Protein AF-A0A9D7SKR0-F1 (afdb_monomer_lite)

Sequence (169 aa):
MSTEITVDASRGTALWGINLFRSDALSQLMNDLLHRERIGLLDEQCDKVKLALGEIVNIASSIPDGSWFRGTIWKELQDFADIYSHWNSHSGNDPDIVQRRQTELRKLRNKRNRIARRIRKNQHVLQNDLDLQLVDNMYAAFGKLAHSLPEVFVNLTKAVERFMNRKGD

Radius of gyration: 16.45 Å; chains: 1; bounding box: 49×26×48 Å

pLDDT: mean 91.11, std 9.22, range [39.81, 98.12]

Structure (mmCIF, N/CA/C/O backbone):
data_AF-A0A9D7SKR0-F1
#
_entry.id   AF-A0A9D7SKR0-F1
#
loop_
_atom_site.group_PDB
_atom_site.id
_atom_site.type_symbol
_atom_site.label_atom_id
_atom_site.label_alt_id
_atom_site.label_comp_id
_atom_site.label_asym_id
_atom_site.label_entity_id
_atom_site.label_seq_id
_atom_site.pdbx_PDB_ins_code
_atom_site.Cartn_x
_atom_site.Cartn_y
_atom_site.Cartn_z
_atom_site.occupancy
_atom_site.B_iso_or_equiv
_atom_site.auth_seq_id
_atom_site.auth_comp_id
_atom_site.auth_asym_id
_atom_site.auth_atom_id
_atom_site.pdbx_PDB_model_num
ATOM 1 N N . MET A 1 1 ? -32.298 14.337 17.956 1.00 39.81 1 MET A N 1
ATOM 2 C CA . MET A 1 1 ? -30.945 14.456 18.536 1.00 39.81 1 MET A CA 1
ATOM 3 C C . MET A 1 1 ? -30.001 13.686 17.638 1.00 39.81 1 MET A C 1
ATOM 5 O O . MET A 1 1 ? -30.087 12.467 17.605 1.00 39.81 1 MET A O 1
ATOM 9 N N . SER A 1 2 ? -29.183 14.378 16.849 1.00 46.22 2 SER A N 1
ATOM 10 C CA . SER A 1 2 ? -28.110 13.730 16.095 1.00 46.22 2 SER A CA 1
ATOM 11 C C . SER A 1 2 ? -27.000 13.423 17.091 1.00 46.22 2 SER A C 1
ATOM 13 O O . SER A 1 2 ? -26.370 14.349 17.593 1.00 46.22 2 SER A O 1
ATOM 15 N N . THR A 1 3 ? -26.813 12.156 17.455 1.00 52.09 3 THR A N 1
ATOM 16 C CA . THR A 1 3 ? -25.608 11.729 18.171 1.00 52.09 3 THR A CA 1
ATOM 17 C C . THR A 1 3 ? -24.430 12.011 17.255 1.00 52.09 3 THR A C 1
ATOM 19 O O . THR A 1 3 ? -24.269 11.355 16.226 1.00 52.09 3 THR A O 1
ATOM 22 N N . GLU A 1 4 ? -23.661 13.042 17.583 1.00 57.75 4 GLU A N 1
ATOM 23 C CA . GLU A 1 4 ? -22.403 13.331 16.917 1.00 57.75 4 GLU A CA 1
ATOM 24 C C . GLU A 1 4 ? -21.500 12.116 17.152 1.00 57.75 4 GLU A C 1
ATOM 26 O O . GLU A 1 4 ? -21.126 11.810 18.283 1.00 57.75 4 GLU A O 1
ATOM 31 N N . ILE A 1 5 ? -21.265 11.328 16.101 1.00 66.62 5 ILE A N 1
ATOM 32 C CA . ILE A 1 5 ? -20.385 10.166 16.188 1.00 66.62 5 ILE A CA 1
ATOM 33 C C . ILE A 1 5 ? -18.969 10.721 16.322 1.00 66.62 5 ILE A C 1
ATOM 35 O O . ILE A 1 5 ? -18.364 11.132 15.329 1.00 66.62 5 ILE A O 1
ATOM 39 N N . THR A 1 6 ? -18.455 10.765 17.549 1.00 81.44 6 THR A N 1
ATOM 40 C CA . THR A 1 6 ? -17.064 11.133 17.804 1.00 81.44 6 THR A CA 1
ATOM 41 C C . THR A 1 6 ? -16.165 10.094 17.150 1.00 81.44 6 THR A C 1
ATOM 43 O O . THR A 1 6 ? -16.238 8.908 17.462 1.00 81.44 6 THR A O 1
ATOM 46 N N . VAL A 1 7 ? -15.345 10.547 16.205 1.00 84.88 7 VAL A N 1
ATOM 47 C CA . VAL A 1 7 ? -14.398 9.696 15.491 1.00 84.88 7 VAL A CA 1
ATOM 48 C C . VAL A 1 7 ? -13.157 9.508 16.358 1.00 84.88 7 VAL A C 1
ATOM 50 O O . VAL A 1 7 ? -12.411 10.466 16.566 1.00 84.88 7 VAL A O 1
ATOM 53 N N . ASP A 1 8 ? -12.922 8.287 16.839 1.00 86.06 8 ASP A N 1
ATOM 54 C CA . ASP A 1 8 ? -11.712 7.961 17.597 1.00 86.06 8 ASP A CA 1
ATOM 55 C C . ASP A 1 8 ? -10.599 7.465 16.665 1.00 86.06 8 ASP A C 1
ATOM 57 O O . ASP A 1 8 ? -10.629 6.352 16.143 1.00 86.06 8 ASP A O 1
ATOM 61 N N . ALA A 1 9 ? -9.607 8.326 16.444 1.00 88.75 9 ALA A N 1
ATOM 62 C CA . ALA A 1 9 ? -8.389 8.017 15.697 1.00 88.75 9 ALA A CA 1
ATOM 63 C C . ALA A 1 9 ? -7.140 8.062 16.597 1.00 88.75 9 ALA A C 1
ATOM 65 O O . ALA A 1 9 ? -6.042 8.387 16.126 1.00 88.75 9 ALA A O 1
ATOM 66 N N . SER A 1 10 ? -7.304 7.786 17.894 1.00 90.81 10 SER A N 1
ATOM 67 C CA . SER A 1 10 ? -6.202 7.639 18.844 1.00 90.81 10 SER A CA 1
ATOM 68 C C . SER A 1 10 ? -5.312 6.443 18.489 1.00 90.81 10 SER A C 1
ATOM 70 O O . SER A 1 10 ? -5.716 5.519 17.777 1.00 90.81 10 SER A O 1
ATOM 72 N N . ARG A 1 11 ? -4.052 6.483 18.933 1.00 91.12 11 ARG A N 1
ATOM 73 C CA . ARG A 1 11 ? -3.078 5.417 18.650 1.00 91.12 11 ARG A CA 1
ATOM 74 C C . ARG A 1 11 ? -3.580 4.074 19.176 1.00 91.12 11 ARG A C 1
ATOM 76 O O . ARG A 1 11 ? -4.265 4.023 20.188 1.00 91.12 11 ARG A O 1
ATOM 83 N N . GLY A 1 12 ? -3.255 3.000 18.461 1.00 87.25 12 GLY A N 1
ATOM 84 C CA . GLY A 1 12 ? -3.729 1.655 18.797 1.00 87.25 12 GLY A CA 1
ATOM 85 C C . GLY A 1 12 ? -5.154 1.343 18.327 1.00 87.25 12 GLY A C 1
ATOM 86 O O . GLY A 1 12 ? -5.567 0.194 18.405 1.00 87.25 12 GLY A O 1
ATOM 87 N N . THR A 1 13 ? -5.899 2.301 17.767 1.00 92.38 13 THR A N 1
ATOM 88 C CA . THR A 1 13 ? -7.198 2.013 17.134 1.00 92.38 13 THR A CA 1
ATOM 89 C C . THR A 1 13 ? -7.035 1.542 15.686 1.00 92.38 13 THR A C 1
ATOM 91 O O . THR A 1 13 ? -6.082 1.911 14.987 1.00 92.38 13 THR A O 1
ATOM 94 N N . ALA A 1 14 ? -8.007 0.771 15.188 1.00 92.94 14 ALA A N 1
ATOM 95 C CA . ALA A 1 14 ? -8.058 0.362 13.783 1.00 92.94 14 ALA A CA 1
ATOM 96 C C . ALA A 1 14 ? -8.082 1.577 12.841 1.00 92.94 14 ALA A C 1
ATOM 98 O O . ALA A 1 14 ? -7.384 1.607 11.823 1.00 92.94 14 ALA A O 1
ATOM 99 N N . LEU A 1 15 ? -8.830 2.623 13.215 1.00 94.06 15 LEU A N 1
ATOM 100 C CA . LEU A 1 15 ? -8.928 3.846 12.430 1.00 94.06 15 LEU A CA 1
ATOM 101 C C . LEU A 1 15 ? -7.595 4.605 12.362 1.00 94.06 15 LEU A C 1
ATOM 103 O O . LEU A 1 15 ? -7.231 5.119 11.299 1.00 94.06 15 LEU A O 1
ATOM 107 N N . TRP A 1 16 ? -6.846 4.680 13.462 1.00 95.31 16 TRP A N 1
ATOM 108 C CA . TRP A 1 16 ? -5.490 5.226 13.447 1.00 95.31 16 TRP A CA 1
ATOM 109 C C . TRP A 1 16 ? -4.580 4.433 12.509 1.00 95.31 16 TRP A C 1
ATOM 111 O O . TRP A 1 16 ? -3.924 5.020 11.642 1.00 95.31 16 TRP A O 1
ATOM 121 N N . GLY A 1 17 ? -4.588 3.106 12.633 1.00 95.62 17 GLY A N 1
ATOM 122 C CA . GLY A 1 17 ? -3.730 2.231 11.847 1.00 95.62 17 GLY A CA 1
ATOM 123 C C . GLY A 1 17 ? -4.026 2.315 10.347 1.00 95.62 17 GLY A C 1
ATOM 124 O O . GLY A 1 17 ? -3.114 2.528 9.548 1.00 95.62 17 GLY A O 1
ATOM 125 N N . ILE A 1 18 ? -5.298 2.247 9.938 1.00 95.75 18 ILE A N 1
ATOM 126 C CA . ILE A 1 18 ? -5.671 2.354 8.519 1.00 95.75 18 ILE A CA 1
ATOM 127 C C . ILE A 1 18 ? -5.401 3.760 7.963 1.00 95.75 18 ILE A C 1
ATOM 129 O O . ILE A 1 18 ? -5.052 3.919 6.788 1.00 95.75 18 ILE A O 1
ATOM 133 N N . ASN A 1 19 ? -5.509 4.801 8.799 1.00 95.56 19 ASN A N 1
ATOM 134 C CA . ASN A 1 19 ? -5.100 6.151 8.426 1.00 95.56 19 ASN A CA 1
ATOM 135 C C . ASN A 1 19 ? -3.592 6.219 8.175 1.00 95.56 19 ASN A C 1
ATOM 137 O O . ASN A 1 19 ? -3.189 6.805 7.168 1.00 95.56 19 ASN A O 1
ATOM 141 N N . LEU A 1 20 ? -2.773 5.596 9.027 1.00 96.38 20 LEU A N 1
ATOM 142 C CA . LEU A 1 20 ? -1.329 5.533 8.819 1.00 96.38 20 LEU A CA 1
ATOM 143 C C . LEU A 1 20 ? -0.981 4.713 7.571 1.00 96.38 20 LEU A C 1
ATOM 145 O O . LEU A 1 20 ? -0.162 5.160 6.766 1.00 96.38 20 LEU A O 1
ATOM 149 N N . PHE A 1 21 ? -1.676 3.598 7.336 1.00 96.62 21 PHE A N 1
ATOM 150 C CA . PHE A 1 21 ? -1.502 2.759 6.152 1.00 96.62 21 PHE A CA 1
ATOM 151 C C . PHE A 1 21 ? -1.699 3.565 4.860 1.00 96.62 21 PHE A C 1
ATOM 153 O O . PHE A 1 21 ? -0.834 3.566 3.979 1.00 96.62 21 PHE A O 1
ATOM 160 N N . ARG A 1 22 ? -2.802 4.328 4.755 1.00 95.00 22 ARG A N 1
ATOM 161 C CA . ARG A 1 22 ? -3.090 5.134 3.552 1.00 95.00 22 ARG A CA 1
ATOM 162 C C . ARG A 1 22 ? -2.168 6.337 3.371 1.00 95.00 22 ARG A C 1
ATOM 164 O O . ARG A 1 22 ? -1.967 6.770 2.237 1.00 95.00 22 ARG A O 1
ATOM 171 N N . SER A 1 23 ? -1.711 6.961 4.458 1.00 96.12 23 SER A N 1
ATOM 172 C CA . SER A 1 23 ? -0.943 8.207 4.376 1.00 96.12 23 SER A CA 1
ATOM 173 C C . SER A 1 23 ? 0.547 7.950 4.261 1.00 96.12 23 SER A C 1
ATOM 175 O O . SER A 1 23 ? 1.224 8.729 3.595 1.00 96.12 23 SER A O 1
ATOM 177 N N . ASP A 1 24 ? 1.029 6.866 4.864 1.00 97.69 24 ASP A N 1
ATOM 178 C CA . ASP A 1 24 ? 2.445 6.550 4.976 1.00 97.69 24 ASP A CA 1
ATOM 179 C C . ASP A 1 24 ? 2.798 5.282 4.197 1.00 97.69 24 ASP A C 1
ATOM 181 O O . ASP A 1 24 ? 3.354 5.409 3.114 1.00 97.69 24 ASP A O 1
ATOM 185 N N . ALA A 1 25 ? 2.410 4.086 4.652 1.00 97.62 25 ALA A N 1
ATOM 186 C CA . ALA A 1 25 ? 2.877 2.824 4.059 1.00 97.62 25 ALA A CA 1
ATOM 187 C C . ALA A 1 25 ? 2.630 2.728 2.539 1.00 97.62 25 ALA A C 1
ATOM 189 O O . ALA A 1 25 ? 3.577 2.573 1.767 1.00 97.62 25 ALA A O 1
ATOM 190 N N . LEU A 1 26 ? 1.388 2.941 2.080 1.00 96.62 26 LEU A N 1
ATOM 191 C CA . LEU A 1 26 ? 1.079 2.959 0.641 1.00 96.62 26 LEU A CA 1
ATOM 192 C C . LEU A 1 26 ? 1.782 4.094 -0.113 1.00 96.62 26 LEU A C 1
ATOM 194 O O . LEU A 1 26 ? 2.114 3.952 -1.289 1.00 96.62 26 LEU A O 1
ATOM 198 N N . SER A 1 27 ? 1.985 5.242 0.534 1.00 97.38 27 SER A N 1
ATOM 199 C CA . SER A 1 27 ? 2.705 6.362 -0.075 1.00 97.38 27 SER A CA 1
ATOM 200 C C . SER A 1 27 ? 4.191 6.045 -0.239 1.00 97.38 27 SER A C 1
ATOM 202 O O . SER A 1 27 ? 4.764 6.398 -1.265 1.00 97.38 27 SER A O 1
ATOM 204 N N . GLN A 1 28 ? 4.806 5.375 0.737 1.00 98.12 28 GLN A N 1
ATOM 205 C CA . GLN A 1 28 ? 6.220 5.024 0.686 1.00 98.12 28 GLN A CA 1
ATOM 206 C C . GLN A 1 28 ? 6.506 3.888 -0.288 1.00 98.12 28 GLN A C 1
ATOM 208 O O . GLN A 1 28 ? 7.460 4.011 -1.049 1.00 98.12 28 GLN A O 1
ATOM 213 N N . LEU A 1 29 ? 5.633 2.875 -0.376 1.00 97.56 29 LEU A N 1
ATOM 214 C CA . LEU A 1 29 ? 5.703 1.891 -1.460 1.00 97.56 29 LEU A CA 1
ATOM 215 C C . LEU A 1 29 ? 5.711 2.592 -2.828 1.00 97.56 29 LEU A C 1
ATOM 217 O O . LEU A 1 29 ? 6.551 2.304 -3.674 1.00 97.56 29 LEU A O 1
ATOM 221 N N . MET A 1 30 ? 4.812 3.561 -3.038 1.00 96.44 30 MET A N 1
ATOM 222 C CA . MET A 1 30 ? 4.786 4.335 -4.284 1.00 96.44 30 MET A CA 1
ATOM 223 C C . MET A 1 30 ? 6.074 5.121 -4.525 1.00 96.44 30 MET A C 1
ATOM 225 O O . MET A 1 30 ? 6.512 5.216 -5.669 1.00 96.44 30 MET A O 1
ATOM 229 N N . ASN A 1 31 ? 6.668 5.696 -3.479 1.00 97.19 31 ASN A N 1
ATOM 230 C CA . ASN A 1 31 ? 7.939 6.398 -3.603 1.00 97.19 31 ASN A CA 1
ATOM 231 C C . ASN A 1 31 ? 9.047 5.430 -4.024 1.00 97.19 31 ASN A C 1
ATOM 233 O O . ASN A 1 31 ? 9.764 5.730 -4.973 1.00 97.19 31 ASN A O 1
ATOM 237 N N . ASP A 1 32 ? 9.158 4.263 -3.392 1.00 96.62 32 ASP A N 1
ATOM 238 C CA . ASP A 1 32 ? 10.155 3.250 -3.757 1.00 96.62 32 ASP A CA 1
ATOM 239 C C . ASP A 1 32 ? 9.995 2.796 -5.218 1.00 96.62 32 ASP A C 1
ATOM 241 O O . ASP A 1 32 ? 10.966 2.784 -5.974 1.00 96.62 32 ASP A O 1
ATOM 245 N N . LEU A 1 33 ? 8.760 2.543 -5.669 1.00 95.00 33 LEU A N 1
ATOM 246 C CA . LEU A 1 33 ? 8.481 2.185 -7.065 1.00 95.00 33 LEU A CA 1
ATOM 247 C C . LEU A 1 33 ? 8.829 3.311 -8.056 1.00 95.00 33 LEU A C 1
ATOM 249 O O . LEU A 1 33 ? 9.346 3.038 -9.138 1.00 95.00 33 LEU A O 1
ATOM 253 N N . LEU A 1 34 ? 8.595 4.577 -7.695 1.00 93.38 34 LEU A N 1
ATOM 254 C CA . LEU A 1 34 ? 8.971 5.728 -8.526 1.00 93.38 34 LEU A CA 1
ATOM 255 C C . LEU A 1 34 ? 10.492 5.853 -8.689 1.00 93.38 34 LEU A C 1
ATOM 257 O O . LEU A 1 34 ? 10.958 6.141 -9.789 1.00 93.38 34 LEU A O 1
ATOM 261 N N . HIS A 1 35 ? 11.281 5.574 -7.647 1.00 93.50 35 HIS A N 1
ATOM 262 C CA . HIS A 1 35 ? 12.749 5.557 -7.760 1.00 93.50 35 HIS A CA 1
ATOM 263 C C . HIS A 1 35 ? 13.252 4.472 -8.726 1.00 93.50 35 HIS A C 1
ATOM 265 O O . HIS A 1 35 ? 14.357 4.575 -9.259 1.00 93.50 35 HIS A O 1
ATOM 271 N N . ARG A 1 36 ? 12.434 3.447 -8.981 1.00 90.44 36 ARG A N 1
ATOM 272 C CA . ARG A 1 36 ? 12.723 2.333 -9.890 1.00 90.44 36 ARG A CA 1
ATOM 273 C C . ARG A 1 36 ? 12.045 2.476 -11.254 1.00 90.44 36 ARG A C 1
ATOM 275 O O . ARG A 1 36 ? 12.149 1.578 -12.074 1.00 90.44 36 ARG A O 1
ATOM 282 N N . GLU A 1 37 ? 11.411 3.607 -11.558 1.00 87.94 37 GLU A N 1
ATOM 283 C CA . GLU A 1 37 ? 10.675 3.820 -12.815 1.00 87.94 37 GLU A CA 1
ATOM 284 C C . GLU A 1 37 ? 11.523 3.557 -14.074 1.00 87.94 37 GLU A C 1
ATOM 286 O O . GLU A 1 37 ? 11.057 2.930 -15.029 1.00 87.94 37 GLU A O 1
ATOM 291 N N . ARG A 1 38 ? 12.782 4.013 -14.071 1.00 86.69 38 ARG A N 1
ATOM 292 C CA . ARG A 1 38 ? 13.676 3.902 -15.234 1.00 86.69 38 ARG A CA 1
ATOM 293 C C . ARG A 1 38 ? 14.232 2.502 -15.440 1.00 86.69 38 ARG A C 1
ATOM 295 O O . ARG A 1 38 ? 14.287 2.057 -16.575 1.00 86.69 38 ARG A O 1
ATOM 302 N N . ILE A 1 39 ? 14.635 1.834 -14.366 1.00 87.50 39 ILE A N 1
ATOM 303 C CA . ILE A 1 39 ? 15.352 0.550 -14.424 1.00 87.50 39 ILE A CA 1
ATOM 304 C C . ILE A 1 39 ? 14.450 -0.659 -14.159 1.00 87.50 39 ILE A C 1
ATOM 306 O O . ILE A 1 39 ? 14.824 -1.783 -14.464 1.00 87.50 39 ILE A O 1
ATOM 310 N N . GLY A 1 40 ? 13.259 -0.432 -13.606 1.00 88.81 40 GLY A N 1
ATOM 311 C CA . GLY A 1 40 ? 12.375 -1.488 -13.139 1.00 88.81 40 GLY A CA 1
ATOM 312 C C . GLY A 1 40 ? 12.874 -2.168 -11.864 1.00 88.81 40 GLY A C 1
ATOM 313 O O . GLY A 1 40 ? 13.766 -1.689 -11.158 1.00 88.81 40 GLY A O 1
ATOM 314 N N . LEU A 1 41 ? 12.241 -3.293 -11.568 1.00 90.38 41 LEU A N 1
ATOM 315 C CA . LEU A 1 41 ? 12.652 -4.258 -10.561 1.00 90.38 41 LEU A CA 1
ATOM 316 C C . LEU A 1 41 ? 13.035 -5.552 -11.286 1.00 90.38 41 LEU A C 1
ATOM 318 O O . LEU A 1 41 ? 12.608 -5.776 -12.419 1.00 90.38 41 LEU A O 1
ATOM 322 N N . LEU A 1 42 ? 13.842 -6.386 -10.638 1.00 90.44 42 LEU A N 1
ATOM 323 C CA . LEU A 1 42 ? 14.099 -7.746 -11.113 1.00 90.44 42 LEU A CA 1
ATOM 324 C C . LEU A 1 42 ? 12.837 -8.604 -10.956 1.00 90.44 42 LEU A C 1
ATOM 326 O O . LEU A 1 42 ? 12.051 -8.357 -10.043 1.00 90.44 42 LEU A O 1
ATOM 330 N N . ASP A 1 43 ? 12.680 -9.646 -11.772 1.00 89.06 43 ASP A N 1
ATOM 331 C CA . ASP A 1 43 ? 11.483 -10.503 -11.761 1.00 89.06 43 ASP A CA 1
ATOM 332 C C . ASP A 1 43 ? 11.170 -11.059 -10.358 1.00 89.06 43 ASP A C 1
ATOM 334 O O . ASP A 1 43 ? 10.053 -10.910 -9.863 1.00 89.06 43 ASP A O 1
ATOM 338 N N . GLU A 1 44 ? 12.179 -11.576 -9.645 1.00 91.31 44 GLU A N 1
ATOM 339 C CA . GLU A 1 44 ? 12.009 -12.056 -8.263 1.00 91.31 44 GLU A CA 1
ATOM 340 C C . GLU A 1 44 ? 11.550 -10.935 -7.313 1.00 91.31 44 GLU A C 1
ATOM 342 O O . GLU A 1 44 ? 10.737 -11.149 -6.410 1.00 91.31 44 GLU A O 1
ATOM 347 N N . GLN A 1 45 ? 12.050 -9.711 -7.511 1.00 93.88 45 GLN A N 1
ATOM 348 C CA . GLN A 1 45 ? 11.647 -8.563 -6.702 1.00 93.88 45 GLN A CA 1
ATOM 349 C C . GLN A 1 45 ? 10.194 -8.186 -6.983 1.00 93.88 45 GLN A C 1
ATOM 351 O O . GLN A 1 45 ? 9.439 -7.904 -6.050 1.00 93.88 45 GLN A O 1
ATOM 356 N N . CYS A 1 46 ? 9.787 -8.216 -8.250 1.00 92.19 46 CYS A N 1
ATOM 357 C CA . CYS A 1 46 ? 8.412 -7.967 -8.632 1.00 92.19 46 CYS A CA 1
ATOM 358 C C . CYS A 1 46 ? 7.443 -9.010 -8.073 1.00 92.19 46 CYS A C 1
ATOM 360 O O . CYS A 1 46 ? 6.367 -8.651 -7.588 1.00 92.19 46 CYS A O 1
ATOM 362 N N . ASP A 1 47 ? 7.818 -10.287 -8.101 1.00 93.00 47 ASP A N 1
ATOM 363 C CA . ASP A 1 47 ? 6.993 -11.367 -7.565 1.00 93.00 47 ASP A CA 1
ATOM 364 C C . ASP A 1 47 ? 6.773 -11.213 -6.058 1.00 93.00 47 ASP A C 1
ATOM 366 O O . ASP A 1 47 ? 5.653 -11.404 -5.577 1.00 93.00 47 ASP A O 1
ATOM 370 N N . LYS A 1 48 ? 7.785 -10.753 -5.309 1.00 95.75 48 LYS A N 1
ATOM 371 C CA . LYS A 1 48 ? 7.636 -10.433 -3.878 1.00 95.75 48 LYS A CA 1
ATOM 372 C C . LYS A 1 48 ? 6.654 -9.288 -3.633 1.00 95.75 48 LYS A C 1
ATOM 374 O O . LYS A 1 48 ? 5.858 -9.357 -2.696 1.00 95.75 48 LYS A O 1
ATOM 379 N N . VAL A 1 49 ? 6.654 -8.251 -4.472 1.00 96.19 49 VAL A N 1
ATOM 380 C CA . VAL A 1 49 ? 5.660 -7.168 -4.363 1.00 96.19 49 VAL A CA 1
ATOM 381 C C . VAL A 1 49 ? 4.266 -7.673 -4.724 1.00 96.19 49 VAL A C 1
ATOM 383 O O . VAL A 1 49 ? 3.308 -7.367 -4.015 1.00 96.19 49 VAL A O 1
ATOM 386 N N . LYS A 1 50 ? 4.139 -8.469 -5.792 1.00 95.56 50 LYS A N 1
ATOM 387 C CA . LYS A 1 50 ? 2.867 -9.075 -6.205 1.00 95.56 50 LYS A CA 1
ATOM 388 C C . LYS A 1 50 ? 2.287 -9.941 -5.088 1.00 95.56 50 LYS A C 1
ATOM 390 O O . LYS A 1 50 ? 1.099 -9.828 -4.801 1.00 95.56 50 LYS A O 1
ATOM 395 N N . LEU A 1 51 ? 3.124 -10.743 -4.428 1.00 96.69 51 LEU A N 1
ATOM 396 C CA . LEU A 1 51 ? 2.744 -11.538 -3.263 1.00 96.69 51 LEU A CA 1
ATOM 397 C C . LEU A 1 51 ? 2.221 -10.644 -2.132 1.00 96.69 51 LEU A C 1
ATOM 399 O O . LEU A 1 51 ? 1.117 -10.867 -1.648 1.00 96.69 51 LEU A O 1
ATOM 403 N N . ALA A 1 52 ? 2.965 -9.602 -1.750 1.00 97.75 52 ALA A N 1
ATOM 404 C CA . ALA A 1 52 ? 2.571 -8.713 -0.656 1.00 97.75 52 ALA A CA 1
ATOM 405 C C . ALA A 1 52 ? 1.258 -7.962 -0.946 1.00 97.75 52 ALA A C 1
ATOM 407 O O . ALA A 1 52 ? 0.395 -7.850 -0.074 1.00 97.75 52 ALA A O 1
ATOM 408 N N . LEU A 1 53 ? 1.070 -7.478 -2.178 1.00 97.81 53 LEU A N 1
ATOM 409 C CA . LEU A 1 53 ? -0.183 -6.847 -2.597 1.00 97.81 53 LEU A CA 1
ATOM 410 C C . LEU A 1 53 ? -1.338 -7.855 -2.637 1.00 97.81 53 LEU A C 1
ATOM 412 O O . LEU A 1 53 ? -2.434 -7.525 -2.193 1.00 97.81 53 LEU A O 1
ATOM 416 N N . GLY A 1 54 ? -1.091 -9.081 -3.103 1.00 97.50 54 GLY A N 1
ATOM 417 C CA . GLY A 1 54 ? -2.064 -10.172 -3.078 1.00 97.50 54 GLY A CA 1
ATOM 418 C C . GLY A 1 54 ? -2.493 -10.551 -1.658 1.00 97.50 54 GLY A C 1
ATOM 419 O O . GLY A 1 54 ? -3.685 -10.694 -1.402 1.00 97.50 54 GLY A O 1
ATOM 420 N N . GLU A 1 55 ? -1.555 -10.632 -0.708 1.00 97.94 55 GLU A N 1
ATOM 421 C CA . GLU A 1 55 ? -1.867 -10.836 0.714 1.00 97.94 55 GLU A CA 1
ATOM 422 C C . GLU A 1 55 ? -2.772 -9.715 1.247 1.00 97.94 55 GLU A C 1
ATOM 424 O O . GLU A 1 55 ? -3.799 -9.999 1.860 1.00 97.94 55 GLU A O 1
ATOM 429 N N . ILE A 1 56 ? -2.456 -8.447 0.959 1.00 97.56 56 ILE A N 1
ATOM 430 C CA . ILE A 1 56 ? -3.271 -7.294 1.382 1.00 97.56 56 ILE A CA 1
ATOM 431 C C . ILE A 1 56 ? -4.677 -7.337 0.783 1.00 97.56 56 ILE A C 1
ATOM 433 O O . ILE A 1 56 ? -5.653 -7.044 1.475 1.00 97.56 56 ILE A O 1
ATOM 437 N N . VAL A 1 57 ? -4.797 -7.697 -0.492 1.00 96.88 57 VAL A N 1
ATOM 438 C CA . VAL A 1 57 ? -6.089 -7.863 -1.163 1.00 96.88 57 VAL A CA 1
ATOM 439 C C . VAL A 1 57 ? -6.893 -8.986 -0.512 1.00 96.88 57 VAL A C 1
ATOM 441 O O . VAL A 1 57 ? -8.074 -8.790 -0.227 1.00 96.88 57 VAL A O 1
ATOM 444 N N . ASN A 1 58 ? -6.262 -10.122 -0.211 1.00 96.00 58 ASN A N 1
ATOM 445 C CA . ASN A 1 58 ? -6.911 -11.247 0.461 1.00 96.00 58 ASN A CA 1
ATOM 446 C C . ASN A 1 58 ? -7.380 -10.868 1.873 1.00 96.00 58 ASN A C 1
ATOM 448 O O . ASN A 1 58 ? -8.518 -11.160 2.233 1.00 96.00 58 ASN A O 1
ATOM 452 N N . ILE A 1 59 ? -6.558 -10.146 2.639 1.00 94.75 59 ILE A N 1
ATOM 453 C CA . ILE A 1 59 ? -6.928 -9.607 3.957 1.00 94.75 59 ILE A CA 1
ATOM 454 C C . ILE A 1 59 ? -8.122 -8.652 3.832 1.00 94.75 59 ILE A C 1
ATOM 456 O O . ILE A 1 59 ? -9.091 -8.767 4.570 1.00 94.75 59 ILE A O 1
ATOM 460 N N . ALA A 1 60 ? -8.103 -7.735 2.865 1.00 91.62 60 ALA A N 1
ATOM 461 C CA . ALA A 1 60 ? -9.224 -6.827 2.628 1.00 91.62 60 ALA A CA 1
ATOM 462 C C . ALA A 1 60 ? -10.505 -7.564 2.192 1.00 91.62 60 ALA A C 1
ATOM 464 O O . ALA A 1 60 ? -11.610 -7.100 2.475 1.00 91.62 60 ALA A O 1
ATOM 465 N N . SER A 1 61 ? -10.360 -8.704 1.513 1.00 91.44 61 SER A N 1
ATOM 466 C CA . SER A 1 61 ? -11.478 -9.540 1.082 1.00 91.44 61 SER A CA 1
ATOM 467 C C . SER A 1 61 ? -12.087 -10.371 2.210 1.00 91.44 61 SER A C 1
ATOM 469 O O . SER A 1 61 ? -13.206 -10.832 2.047 1.00 91.44 61 SER A O 1
ATOM 471 N N . SER A 1 62 ? -11.410 -10.570 3.349 1.00 89.62 62 SER A N 1
ATOM 472 C CA . SER A 1 62 ? -11.945 -11.397 4.443 1.00 89.62 62 SER A CA 1
ATOM 473 C C . SER A 1 62 ? -13.015 -10.689 5.280 1.00 89.62 62 SER A C 1
ATOM 475 O O . SER A 1 62 ? -13.763 -11.349 5.999 1.00 89.62 62 SER A O 1
ATOM 477 N N . ILE A 1 63 ? -13.134 -9.362 5.159 1.00 87.25 63 ILE A N 1
ATOM 478 C CA . ILE A 1 63 ? -14.195 -8.582 5.810 1.00 87.25 63 ILE A CA 1
ATOM 479 C C . ILE A 1 63 ? -15.560 -9.060 5.296 1.00 87.25 63 ILE A C 1
ATOM 481 O O . ILE A 1 63 ? -15.673 -9.307 4.098 1.00 87.25 63 ILE A O 1
ATOM 485 N N . PRO A 1 64 ? -16.611 -9.178 6.127 1.00 83.75 64 PRO A N 1
ATOM 486 C CA . PRO A 1 64 ? -17.928 -9.626 5.680 1.00 83.75 64 PRO A CA 1
ATOM 487 C C . PRO A 1 64 ? -18.494 -8.856 4.476 1.00 83.75 64 PRO A C 1
ATOM 489 O O . PRO A 1 64 ? -18.319 -7.635 4.339 1.00 83.75 64 PRO A O 1
ATOM 492 N N . ASP A 1 65 ? -19.207 -9.586 3.614 1.00 73.50 65 ASP A N 1
ATOM 493 C CA . ASP A 1 65 ? -19.996 -9.008 2.526 1.00 73.50 65 ASP A CA 1
ATOM 494 C C . ASP A 1 65 ? -21.038 -8.023 3.086 1.00 73.50 65 ASP A C 1
ATOM 496 O O . ASP A 1 65 ? -21.664 -8.270 4.114 1.00 73.50 65 ASP A O 1
ATOM 500 N N . GLY A 1 66 ? -21.199 -6.878 2.419 1.00 76.38 66 GLY A N 1
ATOM 501 C CA . GLY A 1 66 ? -22.075 -5.786 2.865 1.00 76.38 66 GLY A CA 1
ATOM 502 C C . GLY A 1 66 ? -21.376 -4.685 3.672 1.00 76.38 66 GLY A C 1
ATOM 503 O O . GLY A 1 66 ? -21.914 -3.581 3.749 1.00 76.38 66 GLY A O 1
ATOM 504 N N . SER A 1 67 ? -20.161 -4.921 4.186 1.00 85.69 67 SER A N 1
ATOM 505 C CA . SER A 1 67 ? -19.336 -3.848 4.762 1.00 85.69 67 SER A CA 1
ATOM 506 C C . SER A 1 67 ? -18.971 -2.801 3.709 1.00 85.69 67 SER A C 1
ATOM 508 O O . SER A 1 67 ? -18.721 -3.105 2.530 1.00 85.69 67 SER A O 1
ATOM 510 N N . TRP A 1 68 ? -18.882 -1.540 4.130 1.00 88.88 68 TRP A N 1
ATOM 511 C CA . TRP A 1 68 ? -18.490 -0.468 3.223 1.00 88.88 68 TRP A CA 1
ATOM 512 C C . TRP A 1 68 ? -17.051 -0.667 2.744 1.00 88.88 68 TRP A C 1
ATOM 514 O O . TRP A 1 68 ? -16.748 -0.431 1.568 1.00 88.88 68 TRP A O 1
ATOM 524 N N . PHE A 1 69 ? -16.170 -1.147 3.631 1.00 88.06 69 PHE A N 1
ATOM 525 C CA . PHE A 1 69 ? -14.776 -1.418 3.293 1.00 88.06 69 PHE A CA 1
ATOM 526 C C . PHE A 1 69 ? -14.646 -2.455 2.175 1.00 88.06 69 PHE A C 1
ATOM 528 O O . PHE A 1 69 ? -13.944 -2.192 1.195 1.00 88.06 69 PHE A O 1
ATOM 535 N N . ARG A 1 70 ? -15.349 -3.592 2.256 1.00 86.06 70 ARG A N 1
ATOM 536 C CA . ARG A 1 70 ? -15.308 -4.614 1.200 1.00 86.06 70 ARG A CA 1
ATOM 537 C C . ARG A 1 70 ? -15.909 -4.104 -0.104 1.00 86.06 70 ARG A C 1
ATOM 539 O O . ARG A 1 70 ? -15.321 -4.277 -1.167 1.00 86.06 70 ARG A O 1
ATOM 546 N N . GLY A 1 71 ? -17.030 -3.389 -0.050 1.00 85.44 71 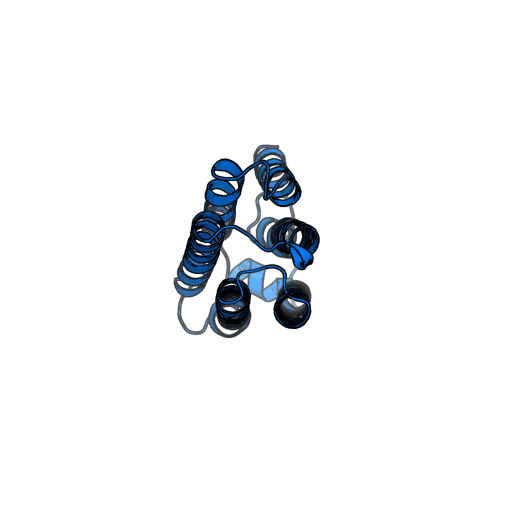GLY A N 1
ATOM 547 C CA . GLY A 1 71 ? -17.643 -2.823 -1.255 1.00 85.44 71 GLY A CA 1
ATOM 548 C C . GLY A 1 71 ? -16.772 -1.776 -1.965 1.00 85.44 71 GLY A C 1
ATOM 549 O O . GLY A 1 71 ? -16.858 -1.630 -3.188 1.00 85.44 71 GLY A O 1
ATOM 550 N N . THR A 1 72 ? -15.932 -1.057 -1.211 1.00 89.31 72 THR A N 1
ATOM 551 C CA . THR A 1 72 ? -15.292 0.179 -1.677 1.00 89.31 72 THR A CA 1
ATOM 552 C C . THR A 1 72 ? -13.767 0.144 -1.682 1.00 89.31 72 THR A C 1
ATOM 554 O O . THR A 1 72 ? -13.162 0.541 -2.674 1.00 89.31 72 THR A O 1
ATOM 557 N N . ILE A 1 73 ? -13.125 -0.261 -0.587 1.00 92.44 73 ILE A N 1
ATOM 558 C CA . ILE A 1 73 ? -11.664 -0.230 -0.445 1.00 92.44 73 ILE A CA 1
ATOM 559 C C . ILE A 1 73 ? -11.023 -1.481 -1.034 1.00 92.44 73 ILE A C 1
ATOM 561 O O . ILE A 1 73 ? -10.044 -1.341 -1.763 1.00 92.44 73 ILE A O 1
ATOM 565 N N . TRP A 1 74 ? -11.591 -2.667 -0.800 1.00 93.25 74 TRP A N 1
ATOM 566 C CA . TRP A 1 74 ? -11.059 -3.916 -1.360 1.00 93.25 74 TRP A CA 1
ATOM 567 C C . TRP A 1 74 ? -10.918 -3.846 -2.886 1.00 93.25 74 TRP A C 1
ATOM 569 O O . TRP A 1 74 ? -9.838 -4.106 -3.405 1.00 93.25 74 TRP A O 1
ATOM 579 N N . LYS A 1 75 ? -11.947 -3.375 -3.604 1.00 91.31 75 LYS A N 1
ATOM 580 C CA . LYS A 1 75 ? -11.880 -3.203 -5.067 1.00 91.31 75 LYS A CA 1
ATOM 581 C C . LYS A 1 75 ? -10.763 -2.258 -5.510 1.00 91.31 75 LYS A C 1
ATOM 583 O O . LYS A 1 75 ? -10.104 -2.501 -6.509 1.00 91.31 75 LYS A O 1
ATOM 588 N N . GLU A 1 76 ? -10.524 -1.179 -4.769 1.00 95.06 76 GLU A N 1
ATOM 589 C CA . GLU A 1 76 ? -9.454 -0.240 -5.121 1.00 95.06 76 GLU A CA 1
ATOM 590 C C . GLU A 1 76 ? -8.062 -0.815 -4.815 1.00 95.06 76 GLU A C 1
ATOM 592 O O . GLU A 1 76 ? -7.109 -0.464 -5.508 1.00 95.06 76 GLU A O 1
ATOM 597 N N . LEU A 1 77 ? -7.939 -1.688 -3.806 1.00 96.06 77 LEU A N 1
ATOM 598 C CA . LEU A 1 77 ? -6.719 -2.454 -3.530 1.00 96.06 77 LEU A CA 1
ATOM 599 C C . LEU A 1 77 ? -6.480 -3.528 -4.599 1.00 96.06 77 LEU A C 1
ATOM 601 O O . LEU A 1 77 ? -5.347 -3.666 -5.053 1.00 96.06 77 LEU A O 1
ATOM 605 N N . GLN A 1 78 ? -7.531 -4.222 -5.045 1.00 96.25 78 GLN A N 1
ATOM 606 C CA . GLN A 1 78 ? -7.469 -5.179 -6.153 1.00 96.25 78 GLN A CA 1
ATOM 607 C C . GLN A 1 78 ? -6.995 -4.488 -7.434 1.00 96.25 78 GLN A C 1
ATOM 609 O O . GLN A 1 78 ? -5.970 -4.869 -7.989 1.00 96.25 78 GLN A O 1
ATOM 614 N N . ASP A 1 79 ? -7.651 -3.394 -7.832 1.00 96.25 79 ASP A N 1
ATOM 615 C CA . ASP A 1 79 ? -7.249 -2.617 -9.008 1.00 96.25 79 ASP A CA 1
ATOM 616 C C . ASP A 1 79 ? -5.797 -2.120 -8.897 1.00 96.25 79 ASP A C 1
ATOM 618 O O . ASP A 1 79 ? -5.077 -2.035 -9.891 1.00 96.25 79 ASP A O 1
ATOM 622 N N . PHE A 1 80 ? -5.352 -1.747 -7.691 1.00 97.00 80 PHE A N 1
ATOM 623 C CA . PHE A 1 80 ? -3.966 -1.347 -7.457 1.00 97.00 80 PHE A CA 1
ATOM 624 C C . PHE A 1 80 ? -2.997 -2.518 -7.690 1.00 97.00 80 PHE A C 1
ATOM 626 O O . PHE A 1 80 ? -1.979 -2.333 -8.358 1.00 97.00 80 PHE A O 1
ATOM 633 N N . ALA A 1 81 ? -3.313 -3.714 -7.188 1.00 96.88 81 ALA A N 1
ATOM 634 C CA . ALA A 1 81 ? -2.516 -4.924 -7.398 1.00 96.88 81 ALA A CA 1
ATOM 635 C C . ALA A 1 81 ? -2.487 -5.366 -8.874 1.00 96.88 81 ALA A C 1
ATOM 637 O O . ALA A 1 81 ? -1.439 -5.782 -9.379 1.00 96.88 81 ALA A O 1
ATOM 638 N N . ASP A 1 82 ? -3.598 -5.210 -9.591 1.00 96.44 82 ASP A N 1
ATOM 639 C CA . ASP A 1 82 ? -3.699 -5.546 -11.013 1.00 96.44 82 ASP A CA 1
ATOM 640 C C . ASP A 1 82 ? -2.848 -4.594 -11.863 1.00 96.44 82 ASP A C 1
ATOM 642 O O . ASP A 1 82 ? -2.042 -5.031 -12.687 1.00 96.44 82 ASP A O 1
ATOM 646 N N . ILE A 1 83 ? -2.928 -3.284 -11.602 1.00 96.00 83 ILE A N 1
ATOM 647 C CA . ILE A 1 83 ? -2.064 -2.291 -12.259 1.00 96.00 83 ILE A CA 1
ATOM 648 C C . ILE A 1 83 ? -0.589 -2.565 -11.940 1.00 96.00 83 ILE A C 1
ATOM 650 O O . ILE A 1 83 ? 0.262 -2.448 -12.822 1.00 96.00 83 ILE A O 1
ATOM 654 N N . TYR A 1 84 ? -0.264 -2.967 -10.708 1.00 95.50 84 TYR A N 1
ATOM 655 C CA . TYR A 1 84 ? 1.103 -3.356 -10.372 1.00 95.50 84 TYR A CA 1
ATOM 656 C C . TYR A 1 84 ? 1.558 -4.581 -11.177 1.00 95.50 84 TYR A C 1
ATOM 658 O O . TYR A 1 84 ? 2.680 -4.606 -11.675 1.00 95.50 84 TYR A O 1
ATOM 666 N N . SER A 1 85 ? 0.686 -5.569 -11.377 1.00 92.44 85 SER A N 1
ATOM 667 C CA . SER A 1 85 ? 0.992 -6.740 -12.208 1.00 92.44 85 SER A CA 1
ATOM 668 C C . SER A 1 85 ? 1.258 -6.356 -13.669 1.00 92.44 85 SER A C 1
ATOM 670 O O . SER A 1 85 ? 2.144 -6.925 -14.305 1.00 92.44 85 SER A O 1
ATOM 672 N N . HIS A 1 86 ? 0.570 -5.339 -14.194 1.00 91.06 86 HIS A N 1
ATOM 673 C CA . HIS A 1 86 ? 0.910 -4.766 -15.497 1.00 91.06 86 HIS A CA 1
ATOM 674 C C . HIS A 1 86 ? 2.258 -4.048 -15.473 1.00 91.06 86 HIS A C 1
ATOM 676 O O . HIS A 1 86 ? 3.053 -4.225 -16.391 1.00 91.06 86 HIS A O 1
ATOM 682 N N . TRP A 1 87 ? 2.567 -3.281 -14.427 1.00 89.19 87 TRP A N 1
ATOM 683 C CA . TRP A 1 87 ? 3.890 -2.672 -14.272 1.00 89.19 87 TRP A CA 1
ATOM 684 C C . TRP A 1 87 ? 5.007 -3.733 -14.263 1.00 89.19 87 TRP A C 1
ATOM 686 O O . TRP A 1 87 ? 5.987 -3.567 -14.985 1.00 89.19 87 TRP A O 1
ATOM 696 N N . ASN A 1 88 ? 4.801 -4.848 -13.551 1.00 82.44 88 ASN A N 1
ATOM 697 C CA . ASN A 1 88 ? 5.702 -6.006 -13.506 1.00 82.44 88 ASN A CA 1
ATOM 698 C C . ASN A 1 88 ? 5.969 -6.608 -14.902 1.00 82.44 88 ASN A C 1
ATOM 700 O O . ASN A 1 88 ? 7.092 -6.970 -15.218 1.00 82.44 88 ASN A O 1
ATOM 704 N N . SER A 1 89 ? 4.970 -6.643 -15.789 1.00 82.38 89 SER A N 1
ATOM 705 C CA . SER A 1 89 ? 5.124 -7.240 -17.130 1.00 82.38 89 SER A CA 1
ATOM 706 C C . SER A 1 89 ? 6.061 -6.487 -18.096 1.00 82.38 89 SER A C 1
ATOM 708 O O . SER A 1 89 ? 6.242 -6.916 -19.234 1.00 82.38 89 SER A O 1
ATOM 710 N N . HIS A 1 90 ? 6.650 -5.363 -17.674 1.00 79.75 90 HIS A N 1
ATOM 711 C CA . HIS A 1 90 ? 7.523 -4.521 -18.493 1.00 79.75 90 HIS A CA 1
ATOM 712 C C . HIS A 1 90 ? 8.989 -4.603 -18.026 1.00 79.75 90 HIS A C 1
ATOM 714 O O . HIS A 1 90 ? 9.436 -3.777 -17.221 1.00 79.75 90 HIS A O 1
ATOM 720 N N . SER A 1 91 ? 9.755 -5.554 -18.568 1.00 73.31 91 SER A N 1
ATOM 721 C CA . SER A 1 91 ? 11.196 -5.715 -18.315 1.00 73.31 91 SER A CA 1
ATOM 722 C C . SER A 1 91 ? 12.057 -5.025 -19.383 1.00 73.31 91 SER A C 1
ATOM 724 O O . SER A 1 91 ? 11.613 -4.810 -20.506 1.00 73.31 91 SER A O 1
ATOM 726 N N . GLY A 1 92 ? 13.290 -4.644 -19.030 1.00 75.50 92 GLY A N 1
ATOM 727 C CA . GLY A 1 92 ? 14.231 -3.970 -19.937 1.00 75.50 92 GLY A CA 1
ATOM 728 C C . GLY A 1 92 ? 14.255 -2.444 -19.807 1.00 75.50 92 GLY A C 1
ATOM 729 O O . GLY A 1 92 ? 13.464 -1.846 -19.073 1.00 75.50 92 GLY A O 1
ATOM 730 N N . ASN A 1 93 ? 15.193 -1.803 -20.506 1.00 82.75 93 ASN A N 1
ATOM 731 C CA . ASN A 1 93 ? 15.515 -0.377 -20.336 1.00 82.75 93 ASN A CA 1
ATOM 732 C C . ASN A 1 93 ? 15.239 0.463 -21.590 1.00 82.75 93 ASN A C 1
ATOM 734 O O . ASN A 1 93 ? 15.614 1.636 -21.634 1.00 82.75 93 ASN A O 1
ATOM 738 N N . ASP A 1 94 ? 14.585 -0.120 -22.594 1.00 89.38 94 ASP A N 1
ATOM 739 C CA . ASP A 1 94 ? 14.262 0.587 -23.827 1.00 89.38 94 ASP A CA 1
ATOM 740 C C . ASP A 1 94 ? 13.297 1.751 -23.554 1.00 89.38 94 ASP A C 1
ATOM 742 O O . ASP A 1 94 ? 12.423 1.636 -22.684 1.00 89.38 94 ASP A O 1
ATOM 746 N N . PRO A 1 95 ? 13.401 2.871 -24.296 1.00 90.88 95 PRO A N 1
ATOM 747 C CA . PRO A 1 95 ? 12.573 4.055 -24.065 1.00 90.88 95 PRO A CA 1
ATOM 748 C C . PRO A 1 95 ? 11.066 3.765 -24.009 1.00 90.88 95 PRO A C 1
ATOM 750 O O . PRO A 1 95 ? 10.371 4.286 -23.135 1.00 90.88 95 PRO A O 1
ATOM 753 N N . ASP A 1 96 ? 10.570 2.880 -24.877 1.00 92.38 96 ASP A N 1
ATOM 754 C CA . ASP A 1 96 ? 9.156 2.494 -24.919 1.00 92.38 96 ASP A CA 1
ATOM 755 C C . ASP A 1 96 ? 8.721 1.728 -23.666 1.00 92.38 96 ASP A C 1
ATOM 757 O O . ASP A 1 96 ? 7.637 1.960 -23.123 1.00 92.38 96 ASP A O 1
ATOM 761 N N . ILE A 1 97 ? 9.575 0.831 -23.171 1.00 90.06 97 ILE A N 1
ATOM 762 C CA . ILE A 1 97 ? 9.333 0.060 -21.949 1.00 90.06 97 ILE A CA 1
ATOM 763 C C . ILE A 1 97 ? 9.318 0.997 -20.739 1.00 90.06 97 ILE A C 1
ATOM 765 O O . ILE A 1 97 ? 8.408 0.922 -19.907 1.00 90.06 97 ILE A O 1
ATOM 769 N N . VAL A 1 98 ? 10.280 1.923 -20.665 1.00 91.06 98 VAL A N 1
ATOM 770 C CA . VAL A 1 98 ? 10.314 2.956 -19.624 1.00 91.06 98 VAL A CA 1
ATOM 771 C C . VAL A 1 98 ? 9.015 3.754 -19.657 1.00 91.06 98 VAL A C 1
ATOM 773 O O . VAL A 1 98 ? 8.346 3.850 -18.631 1.00 91.06 98 VAL A O 1
ATOM 776 N N . GLN A 1 99 ? 8.598 4.251 -20.825 1.00 92.88 99 GLN A N 1
ATOM 777 C CA . GLN A 1 99 ? 7.371 5.035 -20.997 1.00 92.88 99 GLN A CA 1
ATOM 778 C C . GLN A 1 99 ? 6.108 4.279 -20.547 1.00 92.88 99 GLN A C 1
ATOM 780 O O . GLN A 1 99 ? 5.210 4.867 -19.925 1.00 92.88 99 GLN A O 1
ATOM 785 N N . ARG A 1 100 ? 6.032 2.968 -20.810 1.00 92.00 100 ARG A N 1
ATOM 786 C CA . ARG A 1 100 ? 4.951 2.104 -20.307 1.00 92.00 100 ARG A CA 1
ATOM 787 C C . ARG A 1 100 ? 4.978 2.005 -18.784 1.00 92.00 100 ARG A C 1
ATOM 789 O O . ARG A 1 100 ? 3.950 2.265 -18.158 1.00 92.00 100 ARG A O 1
ATOM 796 N N . ARG A 1 101 ? 6.144 1.764 -18.169 1.00 92.19 101 ARG A N 1
ATOM 797 C CA . ARG A 1 101 ? 6.295 1.787 -16.701 1.00 92.19 101 ARG A CA 1
ATOM 798 C C . ARG A 1 101 ? 5.857 3.120 -16.096 1.00 92.19 101 ARG A C 1
ATOM 800 O O . ARG A 1 101 ? 5.127 3.111 -15.106 1.00 92.19 101 ARG A O 1
ATOM 807 N N . GLN A 1 102 ? 6.219 4.252 -16.704 1.00 92.88 102 GLN A N 1
ATOM 808 C CA . GLN A 1 102 ? 5.777 5.573 -16.231 1.00 92.88 102 GLN A CA 1
ATOM 809 C C . GLN A 1 102 ? 4.253 5.708 -16.258 1.00 92.88 102 GLN A C 1
ATOM 811 O O . GLN A 1 102 ? 3.631 6.262 -15.348 1.00 92.88 102 GLN A O 1
ATOM 816 N N . THR A 1 103 ? 3.630 5.193 -17.317 1.00 94.38 103 THR A N 1
ATOM 817 C CA . THR A 1 103 ? 2.177 5.221 -17.491 1.00 94.38 103 THR A CA 1
ATOM 818 C C . THR A 1 103 ? 1.477 4.390 -16.415 1.00 94.38 103 THR A C 1
ATOM 820 O O . THR A 1 103 ? 0.539 4.882 -15.780 1.00 94.38 103 THR A O 1
ATOM 823 N N . GLU A 1 104 ? 1.962 3.179 -16.140 1.00 94.94 104 GLU A N 1
ATOM 824 C CA . GLU A 1 104 ? 1.423 2.336 -15.066 1.00 94.94 104 GLU A CA 1
ATOM 825 C C . GLU A 1 104 ? 1.660 2.953 -13.675 1.00 94.94 104 GLU A C 1
ATOM 827 O O . GLU A 1 104 ? 0.746 2.981 -12.851 1.00 94.94 104 GLU A O 1
ATOM 832 N N . LEU A 1 105 ? 2.813 3.586 -13.422 1.00 94.44 105 LEU A N 1
ATOM 833 C CA . LEU A 1 105 ? 3.071 4.297 -12.160 1.00 94.44 105 LEU A CA 1
ATOM 834 C C . LEU A 1 105 ? 2.128 5.487 -11.943 1.00 94.44 105 LEU A C 1
ATOM 836 O O . LEU A 1 105 ? 1.676 5.728 -10.818 1.00 94.44 105 LEU A O 1
ATOM 840 N N . ARG A 1 106 ? 1.759 6.214 -13.006 1.00 95.69 106 ARG A N 1
ATOM 841 C CA . ARG A 1 106 ? 0.723 7.261 -12.931 1.00 95.69 106 ARG A CA 1
ATOM 842 C C . ARG A 1 106 ? -0.635 6.6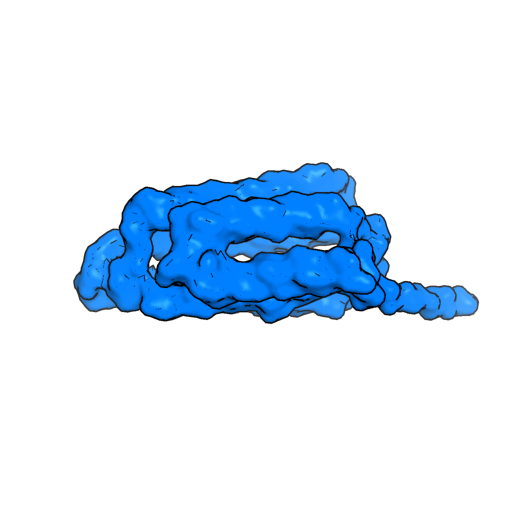68 -12.548 1.00 95.69 106 ARG A C 1
ATOM 844 O O . ARG A 1 106 ? -1.329 7.245 -11.705 1.00 95.69 106 ARG A O 1
ATOM 851 N N . LYS A 1 107 ? -1.008 5.514 -13.110 1.00 96.69 107 LYS A N 1
ATOM 852 C CA . LYS A 1 107 ? -2.246 4.799 -12.748 1.00 96.69 107 LYS A CA 1
ATOM 853 C C . LYS A 1 107 ? -2.219 4.331 -11.288 1.00 96.69 107 LYS A C 1
ATOM 855 O O . LYS A 1 107 ? -3.172 4.617 -10.559 1.00 96.69 107 LYS A O 1
ATOM 860 N N . LEU A 1 108 ? -1.115 3.735 -10.825 1.00 96.38 108 LEU A N 1
ATOM 861 C CA . LEU A 1 108 ? -0.918 3.344 -9.421 1.00 96.38 108 LEU A CA 1
ATOM 862 C C . LEU A 1 108 ? -1.055 4.542 -8.479 1.00 96.38 108 LEU A C 1
ATOM 864 O O . LEU A 1 108 ? -1.804 4.496 -7.501 1.00 96.38 108 LEU A O 1
ATOM 868 N N . ARG A 1 109 ? -0.412 5.670 -8.802 1.00 96.31 109 ARG A N 1
ATOM 869 C CA . ARG A 1 109 ? -0.517 6.905 -8.012 1.00 96.31 109 ARG A CA 1
ATOM 870 C C . ARG A 1 109 ? -1.961 7.398 -7.922 1.00 96.31 109 ARG A C 1
ATOM 872 O O . ARG A 1 109 ? -2.410 7.782 -6.839 1.00 96.31 109 ARG A O 1
ATOM 879 N N . ASN A 1 110 ? -2.700 7.365 -9.029 1.00 96.31 110 ASN A N 1
ATOM 880 C CA . ASN A 1 110 ? -4.113 7.743 -9.059 1.00 96.31 110 ASN A CA 1
ATOM 881 C C . ASN A 1 110 ? -4.973 6.822 -8.185 1.00 96.31 110 ASN A C 1
ATOM 883 O O . ASN A 1 110 ? -5.846 7.314 -7.461 1.00 96.31 110 ASN A O 1
ATOM 887 N N . LYS A 1 111 ? -4.701 5.513 -8.198 1.00 95.81 111 LYS A N 1
ATOM 888 C CA . LYS A 1 111 ? -5.382 4.534 -7.344 1.00 95.81 111 LYS A CA 1
ATOM 889 C C . LYS A 1 111 ? -5.065 4.726 -5.869 1.00 95.81 111 LYS A C 1
ATOM 891 O O . LYS A 1 111 ? -5.999 4.884 -5.083 1.00 95.81 111 LYS A O 1
ATOM 896 N N . ARG A 1 112 ? -3.792 4.893 -5.498 1.00 96.81 112 ARG A N 1
ATOM 897 C CA . ARG A 1 112 ? -3.382 5.251 -4.127 1.00 96.81 112 ARG A CA 1
ATOM 898 C C . ARG A 1 112 ? -4.101 6.505 -3.635 1.00 96.81 112 ARG A C 1
ATOM 900 O O . ARG A 1 112 ? -4.654 6.518 -2.537 1.00 96.81 112 ARG A O 1
ATOM 907 N N . ASN A 1 113 ? -4.161 7.554 -4.457 1.00 96.44 113 ASN A N 1
ATOM 908 C CA . ASN A 1 113 ? -4.875 8.789 -4.117 1.00 96.44 113 ASN A CA 1
ATOM 909 C C . ASN A 1 113 ? -6.386 8.569 -3.946 1.00 96.44 113 ASN A C 1
ATOM 911 O O . ASN A 1 113 ? -7.038 9.266 -3.167 1.00 96.44 113 ASN A O 1
ATOM 915 N N . ARG A 1 114 ? -6.980 7.635 -4.692 1.00 96.44 114 ARG A N 1
ATOM 916 C CA . ARG A 1 114 ? -8.395 7.285 -4.555 1.00 96.44 114 ARG A CA 1
ATOM 917 C C . ARG A 1 114 ? -8.653 6.506 -3.264 1.00 96.44 114 ARG A C 1
ATOM 919 O O . ARG A 1 114 ? -9.548 6.913 -2.526 1.00 96.44 114 ARG A O 1
ATOM 926 N N . ILE A 1 115 ? -7.830 5.503 -2.945 1.00 96.19 115 ILE A N 1
ATOM 927 C CA . ILE A 1 115 ? -7.853 4.778 -1.661 1.00 96.19 115 ILE A CA 1
ATOM 928 C C . ILE A 1 115 ? -7.751 5.774 -0.499 1.00 96.19 115 ILE A C 1
ATOM 930 O O . ILE A 1 115 ? -8.631 5.826 0.361 1.00 96.19 115 ILE A O 1
ATOM 934 N N . ALA A 1 116 ? -6.743 6.651 -0.527 1.00 96.31 116 ALA A N 1
ATOM 935 C CA . ALA A 1 116 ? -6.517 7.632 0.529 1.00 96.31 116 ALA A CA 1
ATOM 936 C C . ALA A 1 116 ? -7.706 8.586 0.725 1.00 96.31 116 ALA A C 1
ATOM 938 O O . ALA A 1 116 ? -8.095 8.865 1.860 1.00 96.31 116 ALA A O 1
ATOM 939 N N . ARG A 1 117 ? -8.313 9.071 -0.368 1.00 96.38 117 ARG A N 1
ATOM 940 C CA . ARG A 1 117 ? -9.508 9.929 -0.305 1.00 96.38 117 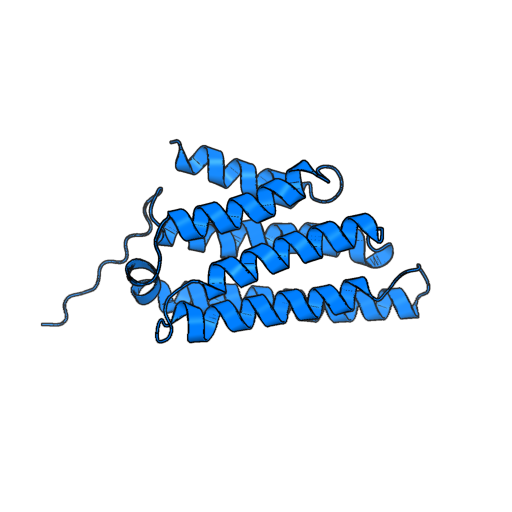ARG A CA 1
ATOM 941 C C . ARG A 1 117 ? -10.717 9.192 0.259 1.00 96.38 117 ARG A C 1
ATOM 943 O O . ARG A 1 117 ? -11.435 9.773 1.068 1.00 96.38 117 ARG A O 1
ATOM 950 N N . ARG A 1 118 ? -10.952 7.945 -0.160 1.00 94.81 118 ARG A N 1
ATOM 951 C CA . ARG A 1 118 ? -12.083 7.136 0.311 1.00 94.81 118 ARG A CA 1
ATOM 952 C C . ARG A 1 118 ? -11.971 6.865 1.808 1.00 94.81 118 ARG A C 1
ATOM 954 O O . ARG A 1 118 ? -12.921 7.161 2.523 1.00 94.81 118 ARG A O 1
ATOM 961 N N . ILE A 1 119 ? -10.808 6.428 2.286 1.00 94.44 119 ILE A N 1
ATOM 962 C CA . ILE A 1 119 ? -10.573 6.205 3.720 1.00 94.44 119 ILE A CA 1
ATOM 963 C C . ILE A 1 119 ? -10.762 7.505 4.515 1.00 94.44 119 ILE A C 1
ATOM 965 O O . ILE A 1 119 ? -11.509 7.534 5.487 1.00 94.44 119 ILE A O 1
ATOM 969 N N . ARG A 1 120 ? -10.172 8.622 4.064 1.00 93.38 120 ARG A N 1
ATOM 970 C CA . ARG A 1 120 ? -10.277 9.917 4.764 1.00 93.38 120 ARG A CA 1
ATOM 971 C C . ARG A 1 120 ? -11.715 10.430 4.893 1.00 93.38 120 ARG A C 1
ATOM 973 O O . ARG A 1 120 ? -12.031 11.058 5.899 1.00 93.38 120 ARG A O 1
ATOM 980 N N . LYS A 1 121 ? -12.558 10.212 3.879 1.00 92.88 121 LYS A N 1
ATOM 981 C CA . LYS A 1 121 ? -13.951 10.692 3.862 1.00 92.88 121 LYS A CA 1
ATOM 982 C C . LYS A 1 121 ? -14.906 9.838 4.701 1.00 92.88 121 LYS A C 1
ATOM 984 O O . LYS A 1 121 ? -15.946 10.344 5.097 1.00 92.88 121 LYS A O 1
ATOM 989 N N . ASN A 1 122 ? -14.564 8.579 4.971 1.00 92.19 122 ASN A N 1
ATOM 990 C CA . ASN A 1 122 ? -15.484 7.603 5.570 1.00 92.19 122 ASN A CA 1
ATOM 991 C C . ASN A 1 122 ? -14.972 7.070 6.915 1.00 92.19 122 ASN A C 1
ATOM 993 O O . ASN A 1 122 ? -15.260 5.941 7.291 1.00 92.19 122 ASN A O 1
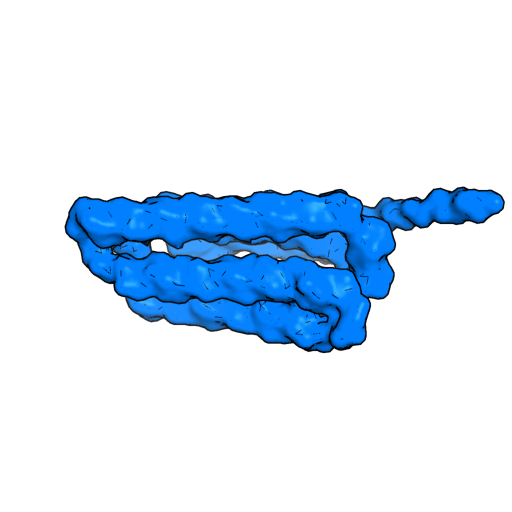ATOM 997 N N . GLN A 1 123 ? -14.214 7.885 7.652 1.00 91.19 123 GLN A N 1
ATOM 998 C CA . GLN A 1 123 ? -13.606 7.492 8.930 1.00 91.19 123 GLN A CA 1
ATOM 999 C C . GLN A 1 123 ? -14.635 7.008 9.967 1.00 91.19 123 GLN A C 1
ATOM 1001 O O . GLN A 1 123 ? -14.373 6.043 10.673 1.00 91.19 123 GLN A O 1
ATOM 1006 N N . HIS A 1 124 ? -15.826 7.615 9.986 1.00 88.44 124 HIS A N 1
ATOM 1007 C CA . HIS A 1 124 ? -16.940 7.220 10.856 1.00 88.44 124 HIS A CA 1
ATOM 1008 C C . HIS A 1 124 ? -17.493 5.818 10.553 1.00 88.44 124 HIS A C 1
ATOM 1010 O O . HIS A 1 124 ? -18.017 5.168 11.448 1.00 88.44 124 HIS A O 1
ATOM 1016 N N . VAL A 1 125 ? -17.386 5.346 9.305 1.00 88.44 125 VAL A N 1
ATOM 1017 C CA . VAL A 1 125 ? -17.763 3.971 8.938 1.00 88.44 125 VAL A CA 1
ATOM 1018 C C . VAL A 1 125 ? -16.637 3.016 9.317 1.00 88.44 125 VAL A C 1
ATOM 1020 O O . VAL A 1 125 ? -16.856 1.982 9.934 1.00 88.44 125 VAL A O 1
ATOM 1023 N N . LEU A 1 126 ? -15.401 3.411 9.007 1.00 87.81 126 LEU A N 1
ATOM 1024 C CA . LEU A 1 126 ? -14.212 2.592 9.219 1.00 87.81 126 LEU A CA 1
ATOM 1025 C C . LEU A 1 126 ? -13.938 2.248 10.680 1.00 87.81 126 LEU A C 1
ATOM 1027 O O . LEU A 1 126 ? -13.420 1.169 10.935 1.00 87.81 126 LEU A O 1
ATOM 1031 N N . GLN A 1 127 ? -14.270 3.132 11.624 1.00 86.00 127 GLN A N 1
ATOM 1032 C CA . GLN A 1 127 ? -14.088 2.830 13.047 1.00 86.00 127 GLN A CA 1
ATOM 1033 C C . GLN A 1 127 ? -14.967 1.665 13.537 1.00 86.00 127 GLN A C 1
ATOM 1035 O O . GLN A 1 127 ? -14.634 1.057 14.545 1.00 86.00 127 GLN A O 1
ATOM 1040 N N . ASN A 1 128 ? -16.068 1.367 12.835 1.00 83.44 128 ASN A N 1
ATOM 1041 C CA . ASN A 1 128 ? -16.986 0.277 13.173 1.00 83.44 128 ASN A CA 1
ATOM 1042 C C . ASN A 1 128 ? -16.764 -0.965 12.290 1.00 83.44 128 ASN A C 1
ATOM 1044 O O . ASN A 1 128 ? -17.033 -2.078 12.728 1.00 83.44 128 ASN A O 1
ATOM 1048 N N . ASP A 1 129 ? -16.289 -0.772 11.053 1.00 82.50 129 ASP A N 1
ATOM 1049 C CA . ASP A 1 129 ? -16.084 -1.844 10.066 1.00 82.50 129 ASP A CA 1
ATOM 1050 C C . ASP A 1 129 ? -14.741 -2.576 10.222 1.00 82.50 129 ASP A C 1
ATOM 1052 O O . ASP A 1 129 ? -14.564 -3.651 9.647 1.00 82.50 129 ASP A O 1
ATOM 1056 N N . LEU A 1 130 ? -13.769 -1.979 10.919 1.00 87.56 130 LEU A N 1
ATOM 1057 C CA . LEU A 1 130 ? -12.405 -2.495 11.009 1.00 87.56 130 LEU A CA 1
ATOM 1058 C C . LEU A 1 130 ? -12.013 -2.837 12.439 1.00 87.56 130 LEU A C 1
ATOM 1060 O O . LEU A 1 130 ? -12.220 -2.051 13.361 1.00 87.56 130 LEU A O 1
ATOM 1064 N N . ASP A 1 131 ? -11.315 -3.956 12.583 1.00 88.62 131 ASP A N 1
ATOM 1065 C CA . ASP A 1 131 ? -10.522 -4.256 13.766 1.00 88.62 131 ASP A CA 1
ATOM 1066 C C . ASP A 1 131 ? -9.031 -3.947 13.525 1.00 88.62 131 ASP A C 1
ATOM 1068 O O . ASP A 1 131 ? -8.561 -3.767 12.394 1.00 88.62 131 ASP A O 1
ATOM 1072 N N . LEU A 1 132 ? -8.276 -3.827 14.619 1.00 88.44 132 LEU A N 1
ATOM 1073 C CA . LEU A 1 132 ? -6.843 -3.536 14.556 1.00 88.44 132 LEU A CA 1
ATOM 1074 C C . LEU A 1 132 ? -6.050 -4.705 13.954 1.00 88.44 132 LEU A C 1
ATOM 1076 O O . LEU A 1 132 ? -5.055 -4.472 13.270 1.00 88.44 132 LEU A O 1
ATOM 1080 N N . GLN A 1 133 ? -6.503 -5.943 14.165 1.00 92.31 133 GLN A N 1
ATOM 1081 C CA . GLN A 1 133 ? -5.820 -7.146 13.695 1.00 92.31 133 GLN A CA 1
ATOM 1082 C C . GLN A 1 133 ? -5.765 -7.198 12.163 1.00 92.31 133 GLN A C 1
ATOM 1084 O O . GLN A 1 133 ? -4.748 -7.582 11.587 1.00 92.31 133 GLN A O 1
ATOM 1089 N N . LEU A 1 134 ? -6.820 -6.758 11.482 1.00 92.50 134 LEU A N 1
ATOM 1090 C CA . LEU A 1 134 ? -6.852 -6.621 10.034 1.00 92.50 134 LEU A CA 1
ATOM 1091 C C . LEU A 1 134 ? -5.760 -5.667 9.556 1.00 92.50 134 LEU A C 1
ATOM 1093 O O . LEU A 1 134 ? -5.012 -5.990 8.633 1.00 92.50 134 LEU A O 1
ATOM 1097 N N . VAL A 1 135 ? -5.638 -4.509 10.204 1.00 94.50 135 VAL A N 1
ATOM 1098 C CA . VAL A 1 135 ? -4.615 -3.515 9.864 1.00 94.50 135 VAL A CA 1
ATOM 1099 C C . VAL A 1 135 ? -3.213 -4.055 10.142 1.00 94.50 135 VAL A C 1
ATOM 1101 O O . VAL A 1 135 ? -2.323 -3.893 9.307 1.00 94.50 135 VAL A O 1
ATOM 1104 N N . ASP A 1 136 ? -3.019 -4.748 11.262 1.00 95.88 136 ASP A N 1
ATOM 1105 C CA . ASP A 1 136 ? -1.756 -5.409 11.593 1.00 95.88 136 ASP A CA 1
ATOM 1106 C C . ASP A 1 136 ? -1.347 -6.422 10.529 1.00 95.88 136 ASP A C 1
ATOM 1108 O O . ASP A 1 136 ? -0.193 -6.438 10.106 1.00 95.88 136 ASP A O 1
ATOM 1112 N N . ASN A 1 137 ? -2.293 -7.222 10.037 1.00 96.56 137 ASN A N 1
ATOM 1113 C CA . ASN A 1 137 ? -2.038 -8.189 8.976 1.00 96.56 137 ASN A CA 1
ATOM 1114 C C . ASN A 1 137 ? -1.619 -7.496 7.669 1.00 96.56 137 ASN A C 1
ATOM 1116 O O . ASN A 1 137 ? -0.710 -7.970 6.986 1.00 96.56 137 ASN A O 1
ATOM 1120 N N . MET A 1 138 ? -2.222 -6.348 7.330 1.00 96.81 138 MET A N 1
ATOM 1121 C CA . MET A 1 138 ? -1.799 -5.554 6.166 1.00 96.81 138 MET A CA 1
ATOM 1122 C C . MET A 1 138 ? -0.365 -5.031 6.336 1.00 96.81 138 MET A C 1
ATOM 1124 O O . MET A 1 138 ? 0.431 -5.074 5.395 1.00 96.81 138 MET A O 1
ATOM 1128 N N . TYR A 1 139 ? -0.014 -4.558 7.534 1.00 97.25 139 TYR A N 1
ATOM 1129 C CA . TYR A 1 139 ? 1.350 -4.132 7.848 1.00 97.25 139 TYR A CA 1
ATOM 1130 C C . TYR A 1 139 ? 2.338 -5.297 7.877 1.00 97.25 139 TYR A C 1
ATOM 1132 O O . TYR A 1 139 ? 3.472 -5.117 7.443 1.00 97.25 139 TYR A O 1
ATOM 1140 N N . ALA A 1 140 ? 1.927 -6.489 8.310 1.00 97.19 140 ALA A N 1
ATOM 1141 C CA . ALA A 1 140 ? 2.756 -7.688 8.277 1.00 97.19 140 AL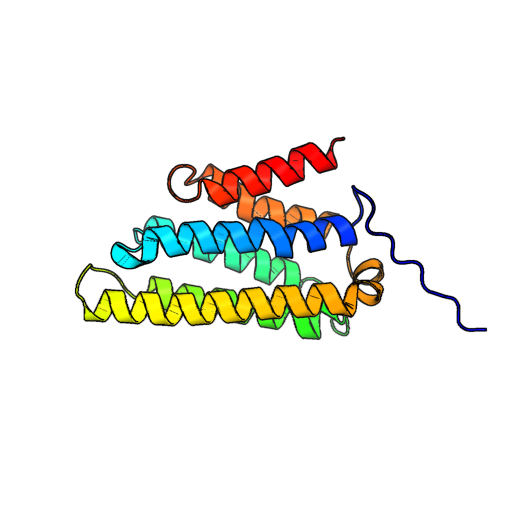A A CA 1
ATOM 1142 C C . ALA A 1 140 ? 3.106 -8.093 6.836 1.00 97.19 140 ALA A C 1
ATOM 1144 O O . ALA A 1 140 ? 4.263 -8.406 6.563 1.00 97.19 140 ALA A O 1
ATOM 1145 N N . ALA A 1 141 ? 2.154 -8.013 5.898 1.00 97.69 141 ALA A N 1
ATOM 1146 C CA . ALA A 1 141 ? 2.410 -8.259 4.475 1.00 97.69 141 ALA A CA 1
ATOM 1147 C C . ALA A 1 141 ? 3.467 -7.292 3.906 1.00 97.69 141 ALA A C 1
ATOM 1149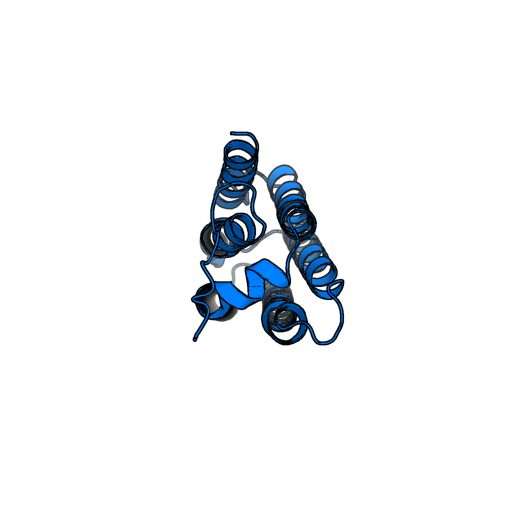 O O . ALA A 1 141 ? 4.432 -7.713 3.263 1.00 97.69 141 ALA A O 1
ATOM 1150 N N . PHE A 1 142 ? 3.354 -5.995 4.209 1.00 98.00 142 PHE A N 1
ATOM 1151 C CA . PHE A 1 142 ? 4.391 -5.022 3.847 1.00 98.00 142 PHE A CA 1
ATOM 1152 C C . PHE A 1 142 ? 5.698 -5.199 4.622 1.00 98.00 142 PHE A C 1
ATOM 1154 O O . PHE A 1 142 ? 6.762 -4.966 4.056 1.00 98.00 142 PHE A O 1
ATOM 1161 N N . GLY A 1 143 ? 5.649 -5.656 5.871 1.00 97.25 143 GLY A N 1
ATOM 1162 C CA . GLY A 1 143 ? 6.825 -5.975 6.674 1.00 97.25 143 GLY A CA 1
ATOM 1163 C C . GLY A 1 143 ? 7.638 -7.118 6.076 1.00 97.25 143 GLY A C 1
ATOM 1164 O O . GLY A 1 143 ? 8.854 -6.997 5.968 1.00 97.25 143 GLY A O 1
ATOM 1165 N N . LYS A 1 144 ? 6.984 -8.184 5.593 1.00 97.56 144 LYS A N 1
ATOM 1166 C CA . LYS A 1 144 ? 7.650 -9.277 4.863 1.00 97.56 144 LYS A CA 1
ATOM 1167 C C . LYS A 1 144 ? 8.366 -8.763 3.614 1.00 97.56 144 LYS A C 1
ATOM 1169 O O . LYS A 1 144 ? 9.516 -9.133 3.382 1.00 97.56 144 LYS A O 1
ATOM 1174 N N . LEU A 1 145 ? 7.715 -7.898 2.830 1.00 97.38 145 LEU A N 1
ATOM 1175 C CA . LEU A 1 145 ? 8.313 -7.287 1.637 1.00 97.38 145 LEU A CA 1
ATOM 1176 C C . LEU A 1 145 ? 9.530 -6.424 1.996 1.00 97.38 145 LEU A C 1
ATOM 1178 O O . LEU A 1 145 ? 10.606 -6.616 1.434 1.00 97.38 145 LEU A O 1
ATOM 1182 N N . ALA A 1 146 ? 9.359 -5.513 2.954 1.00 96.44 146 ALA A N 1
ATOM 1183 C CA . ALA A 1 146 ? 10.403 -4.616 3.438 1.00 96.44 146 ALA A CA 1
ATOM 1184 C C . ALA A 1 146 ? 11.613 -5.380 3.997 1.00 96.44 146 ALA A C 1
ATOM 1186 O O . ALA A 1 146 ? 12.751 -5.022 3.717 1.00 96.44 146 ALA A O 1
ATOM 1187 N N . HIS A 1 147 ? 11.374 -6.461 4.741 1.00 96.56 147 HIS A N 1
ATOM 1188 C CA . HIS A 1 147 ? 12.431 -7.313 5.277 1.00 96.56 147 HIS A CA 1
ATOM 1189 C C . HIS A 1 147 ? 13.148 -8.119 4.188 1.00 96.56 147 HIS A C 1
ATOM 1191 O O . HIS A 1 147 ? 14.354 -8.325 4.270 1.00 96.56 147 HIS A O 1
ATOM 1197 N N . SER A 1 148 ? 12.418 -8.567 3.165 1.00 96.38 148 SER A N 1
ATOM 1198 C CA . SER A 1 148 ? 12.987 -9.386 2.089 1.00 96.38 148 SER A CA 1
ATOM 1199 C C . SER A 1 148 ? 13.841 -8.587 1.106 1.00 96.38 148 SER A C 1
ATOM 1201 O O . SER A 1 148 ? 14.667 -9.182 0.420 1.00 96.38 148 SER A O 1
ATOM 1203 N N . LEU A 1 149 ? 13.587 -7.281 0.974 1.00 95.56 149 LEU A N 1
ATOM 1204 C CA . LEU A 1 149 ? 14.212 -6.394 -0.015 1.00 95.56 149 LEU A CA 1
ATOM 1205 C C . LEU A 1 149 ? 14.446 -4.975 0.562 1.00 95.56 149 LEU A C 1
ATOM 1207 O O . LEU A 1 149 ? 13.925 -3.987 0.023 1.00 95.56 149 LEU A O 1
ATOM 1211 N N . PRO A 1 150 ? 15.188 -4.838 1.675 1.00 94.00 150 PRO A N 1
ATOM 1212 C CA . PRO A 1 150 ? 15.306 -3.578 2.413 1.00 94.00 150 PRO A CA 1
ATOM 1213 C C . PRO A 1 150 ? 16.009 -2.467 1.621 1.00 94.00 150 PRO A C 1
ATOM 1215 O O . PRO A 1 150 ? 15.687 -1.292 1.787 1.00 94.00 150 PRO A O 1
ATOM 1218 N N . GLU A 1 151 ? 16.937 -2.815 0.733 1.00 94.06 151 GLU A N 1
ATOM 1219 C CA . GLU A 1 151 ? 17.655 -1.895 -0.156 1.00 94.06 151 GLU A CA 1
ATOM 1220 C C . GLU A 1 151 ? 16.807 -1.408 -1.339 1.00 94.06 151 GLU A C 1
ATOM 1222 O O . GLU A 1 151 ? 17.087 -0.367 -1.943 1.00 94.06 151 GLU A O 1
ATOM 1227 N N . VAL A 1 152 ? 15.758 -2.154 -1.685 1.00 94.31 152 VAL A N 1
ATOM 1228 C CA . VAL A 1 152 ? 14.796 -1.767 -2.719 1.00 94.31 152 VAL A CA 1
ATOM 1229 C C . VAL A 1 152 ? 13.701 -0.893 -2.121 1.00 94.31 152 VAL A C 1
ATOM 1231 O O . VAL A 1 152 ? 13.361 0.131 -2.710 1.00 94.31 152 VAL A O 1
ATOM 1234 N N . PHE A 1 153 ? 13.187 -1.276 -0.951 1.00 97.06 153 PHE A N 1
ATOM 1235 C CA . PHE A 1 153 ? 12.015 -0.674 -0.314 1.00 97.06 153 PHE A CA 1
ATOM 1236 C C . PHE A 1 153 ? 12.365 0.145 0.932 1.00 97.06 153 PHE A C 1
ATOM 1238 O O . PHE A 1 153 ? 11.693 0.069 1.960 1.00 97.06 153 PHE A O 1
ATOM 1245 N N . VAL A 1 154 ? 13.425 0.952 0.840 1.00 97.56 154 VAL A N 1
ATOM 1246 C CA . VAL A 1 154 ? 13.966 1.742 1.960 1.00 97.56 154 VAL A CA 1
ATOM 1247 C C . VAL A 1 154 ? 12.897 2.627 2.607 1.00 97.56 154 VAL A C 1
ATOM 1249 O O . VAL A 1 154 ? 12.869 2.777 3.833 1.00 97.56 154 VAL A O 1
ATOM 1252 N N . ASN A 1 155 ? 12.018 3.248 1.813 1.00 98.00 155 ASN A N 1
ATOM 1253 C CA . ASN A 1 155 ? 10.990 4.124 2.366 1.00 98.00 155 ASN A CA 1
ATOM 1254 C C . ASN A 1 155 ? 9.877 3.320 3.043 1.00 98.00 155 ASN A C 1
ATOM 1256 O O . ASN A 1 155 ? 9.411 3.721 4.116 1.00 98.00 155 ASN A O 1
ATOM 1260 N N . LEU A 1 156 ? 9.453 2.204 2.444 1.00 98.00 156 LEU A N 1
ATOM 1261 C CA . LEU A 1 156 ? 8.451 1.315 3.027 1.00 98.00 156 LEU A CA 1
ATOM 1262 C C . LEU A 1 156 ? 8.945 0.691 4.334 1.00 98.00 156 LEU A C 1
ATOM 1264 O O . LEU A 1 156 ? 8.187 0.692 5.301 1.00 98.00 156 LEU A O 1
ATOM 1268 N N . THR A 1 157 ? 10.205 0.251 4.406 1.00 97.88 157 THR A N 1
ATOM 1269 C CA . THR A 1 157 ? 10.824 -0.268 5.638 1.00 97.88 157 THR A CA 1
ATOM 1270 C C . THR A 1 157 ? 10.655 0.722 6.782 1.00 97.88 157 THR A C 1
ATOM 1272 O O . THR A 1 157 ? 10.061 0.397 7.809 1.00 97.88 157 THR A O 1
ATOM 1275 N N . LYS A 1 158 ? 11.024 1.988 6.556 1.00 97.56 158 LYS A N 1
ATOM 1276 C CA . LYS A 1 158 ? 10.855 3.052 7.555 1.00 97.56 158 LYS A CA 1
ATOM 1277 C C . LYS A 1 158 ? 9.387 3.297 7.924 1.00 97.56 158 LYS A C 1
ATOM 1279 O O . LYS A 1 158 ? 9.103 3.700 9.049 1.00 97.56 158 LYS A O 1
ATOM 1284 N N . ALA A 1 159 ? 8.444 3.129 6.994 1.00 97.62 159 ALA A N 1
ATOM 1285 C CA . ALA A 1 159 ? 7.014 3.281 7.286 1.00 97.62 159 ALA A CA 1
ATOM 1286 C C . ALA A 1 159 ? 6.465 2.142 8.150 1.00 97.62 159 ALA A C 1
ATOM 1288 O O . ALA A 1 159 ? 5.661 2.397 9.048 1.00 97.62 159 ALA A O 1
ATOM 1289 N N . VAL A 1 160 ? 6.905 0.908 7.900 1.00 97.06 160 VAL A N 1
ATOM 1290 C CA . VAL A 1 160 ? 6.542 -0.255 8.717 1.00 97.06 160 VAL A CA 1
ATOM 1291 C C . VAL A 1 160 ? 7.113 -0.099 10.126 1.00 97.06 160 VAL A C 1
ATOM 1293 O O . VAL A 1 160 ? 6.362 -0.194 11.091 1.00 97.06 160 VAL A O 1
ATOM 1296 N N . GLU A 1 161 ? 8.392 0.256 10.261 1.00 96.06 161 GLU A N 1
ATOM 1297 C CA . GLU A 1 161 ? 9.024 0.522 11.564 1.00 96.06 161 GLU A CA 1
ATOM 1298 C C . GLU A 1 161 ? 8.289 1.616 12.350 1.00 96.06 161 GLU A C 1
ATOM 1300 O O . GLU A 1 161 ? 8.000 1.451 13.534 1.00 96.06 161 GLU A O 1
ATOM 1305 N N . ARG A 1 162 ? 7.907 2.721 11.689 1.00 95.81 162 ARG A N 1
ATOM 1306 C CA . ARG A 1 162 ? 7.113 3.785 12.326 1.00 95.81 162 ARG A CA 1
ATOM 1307 C C . ARG A 1 162 ? 5.773 3.287 12.856 1.00 95.81 162 ARG A C 1
ATOM 1309 O O . ARG A 1 162 ? 5.346 3.775 13.899 1.00 95.81 162 ARG A O 1
ATOM 1316 N N . PHE A 1 163 ? 5.093 2.390 12.144 1.00 95.19 163 PHE A N 1
ATOM 1317 C CA . PHE A 1 163 ? 3.842 1.806 12.626 1.00 95.19 163 PHE A CA 1
ATOM 1318 C C . PHE A 1 163 ? 4.081 0.931 13.856 1.00 95.19 163 PHE A C 1
ATOM 1320 O O . PHE A 1 163 ? 3.411 1.132 14.864 1.00 95.19 163 PHE A O 1
ATOM 1327 N N . MET A 1 164 ? 5.070 0.034 13.798 1.00 93.00 164 MET A N 1
ATOM 1328 C CA . MET A 1 164 ? 5.377 -0.886 14.898 1.00 93.00 164 MET A CA 1
ATOM 1329 C C . MET A 1 164 ? 5.789 -0.135 16.168 1.00 93.00 164 MET A C 1
ATOM 1331 O O . MET A 1 164 ? 5.248 -0.414 17.234 1.00 93.00 164 MET A O 1
ATOM 1335 N N . ASN A 1 165 ? 6.655 0.876 16.045 1.00 91.38 165 ASN A N 1
ATOM 1336 C CA . ASN A 1 165 ? 7.095 1.683 17.186 1.00 91.38 165 ASN A CA 1
ATOM 1337 C C . ASN A 1 165 ? 5.922 2.454 17.807 1.00 91.38 165 ASN A C 1
ATOM 1339 O O . ASN A 1 165 ? 5.677 2.360 18.999 1.00 91.38 165 ASN A O 1
ATOM 1343 N N . ARG A 1 166 ? 5.123 3.149 16.985 1.00 89.38 166 ARG A N 1
ATOM 1344 C CA . ARG A 1 166 ? 4.003 3.972 17.480 1.00 89.38 166 ARG A CA 1
ATOM 1345 C C . ARG A 1 166 ? 2.818 3.173 18.015 1.00 89.38 166 ARG A C 1
ATOM 1347 O O . ARG A 1 166 ? 1.935 3.777 18.615 1.00 89.38 166 ARG A O 1
ATOM 1354 N N . LYS A 1 167 ? 2.734 1.880 17.696 1.00 85.25 167 LYS A N 1
ATOM 1355 C CA . LYS A 1 167 ? 1.709 0.975 18.222 1.00 85.25 167 LYS A CA 1
ATOM 1356 C C . LYS A 1 167 ? 2.076 0.467 19.621 1.00 85.25 167 LYS A C 1
ATOM 1358 O O . LYS A 1 167 ? 1.172 0.193 20.400 1.00 85.25 167 LYS A O 1
ATOM 1363 N N . GLY A 1 168 ? 3.371 0.285 19.892 1.00 67.88 168 GLY A N 1
ATOM 1364 C CA . GLY A 1 168 ? 3.881 -0.193 21.181 1.00 67.88 168 GLY A CA 1
ATOM 1365 C C . GLY A 1 168 ? 4.026 0.890 22.256 1.00 67.88 168 GLY A C 1
ATOM 1366 O O . GLY A 1 168 ? 4.190 0.531 23.419 1.00 67.88 168 GLY A O 1
ATOM 1367 N N . ASP A 1 169 ? 3.964 2.167 21.859 1.00 54.94 169 ASP A N 1
ATOM 1368 C CA . ASP A 1 169 ? 3.964 3.358 22.728 1.00 54.94 169 ASP A CA 1
ATOM 1369 C C . ASP A 1 169 ? 2.555 3.716 23.234 1.00 54.94 169 ASP A C 1
ATOM 1371 O O . ASP A 1 169 ? 2.423 4.036 24.437 1.00 54.94 169 ASP A O 1
#

Foldseek 3Di:
DPPPLDQDLDFQAQLVLVLLCLPALLVLQLVLLVVCLQQHDPLVLLVLVLQLLVQLLVLQCVQDPPQPSNVAQSVLSVVLSVLSVQLSVQHDRDPVSSVSNVVSSVVNVVSSVRNNVVSVVPSSSSSVRDGNVSSVSSLVSLCSSCVVCVVSSVRNNVSSVVSVVRNVD

Secondary structure (DSSP, 8-state):
----------TTSHHHHHHHIIIIIHHHHHHHHHHTTTT---HHHHHHHHHHHHHHHHHHHTSPTT-HHIIIIIHHHHHHHHHHHHHHT--S--HHHHHHHHHHHHHHHHHHHHHHHHHHHTHHHHHHH--HHHHHHHHHHHHHHHHH-TTT-HHHHHHHHHHHHHHH-